Protein AF-A0A7C8F103-F1 (afdb_monomer_lite)

Structure (mmCIF, N/CA/C/O backbone):
data_AF-A0A7C8F103-F1
#
_entry.id   AF-A0A7C8F103-F1
#
loop_
_atom_site.group_PDB
_atom_site.id
_atom_site.type_symbol
_atom_site.label_atom_id
_atom_site.label_alt_id
_atom_site.label_comp_id
_atom_site.label_asym_id
_atom_site.label_entity_id
_atom_site.label_seq_id
_atom_site.pdbx_PDB_ins_code
_atom_site.Cartn_x
_atom_site.Cartn_y
_atom_site.Cartn_z
_atom_site.occupancy
_atom_site.B_iso_or_equiv
_atom_site.auth_seq_id
_atom_site.auth_comp_id
_atom_site.auth_asym_id
_atom_site.auth_atom_id
_atom_site.pdbx_PDB_model_num
ATOM 1 N N . MET A 1 1 ? -1.851 3.295 21.409 1.00 73.25 1 MET A N 1
ATOM 2 C CA . MET A 1 1 ? -2.531 2.144 20.773 1.00 73.25 1 MET A CA 1
ATOM 3 C C . MET A 1 1 ? -3.755 2.674 20.043 1.00 73.25 1 MET A C 1
ATOM 5 O O . MET A 1 1 ? -4.503 3.421 20.662 1.00 73.25 1 MET A O 1
ATOM 9 N N . MET A 1 2 ? -3.914 2.408 18.741 1.00 84.25 2 MET A N 1
ATOM 10 C CA . MET A 1 2 ? -5.049 2.960 17.984 1.00 84.25 2 MET A CA 1
ATOM 11 C C . MET A 1 2 ? -6.386 2.381 18.475 1.00 84.25 2 MET A C 1
ATOM 13 O O . MET A 1 2 ? -6.431 1.205 18.848 1.00 84.25 2 MET A O 1
ATOM 17 N N . PRO A 1 3 ? -7.480 3.163 18.435 1.00 95.31 3 PRO A N 1
ATOM 18 C CA . PRO A 1 3 ? -8.823 2.641 18.663 1.00 95.31 3 PRO A CA 1
ATOM 19 C C . PRO A 1 3 ? -9.135 1.480 17.707 1.00 95.31 3 PRO A C 1
ATOM 21 O O . PRO A 1 3 ? -8.774 1.531 16.529 1.00 95.31 3 PRO A O 1
ATOM 24 N N . LYS A 1 4 ? -9.831 0.441 18.193 1.00 93.69 4 LYS A N 1
ATOM 25 C CA . LYS A 1 4 ? -10.111 -0.788 17.417 1.00 93.69 4 LYS A CA 1
ATOM 26 C C . LYS A 1 4 ? -10.748 -0.504 16.053 1.00 93.69 4 LYS A C 1
ATOM 28 O O . LYS A 1 4 ? -10.330 -1.088 15.059 1.00 93.69 4 LYS A O 1
ATOM 33 N N . GLN A 1 5 ? -11.701 0.424 16.010 1.00 93.56 5 GLN A N 1
ATOM 34 C CA . GLN A 1 5 ? -12.405 0.806 14.786 1.00 93.56 5 GLN A CA 1
ATOM 35 C C . GLN A 1 5 ? -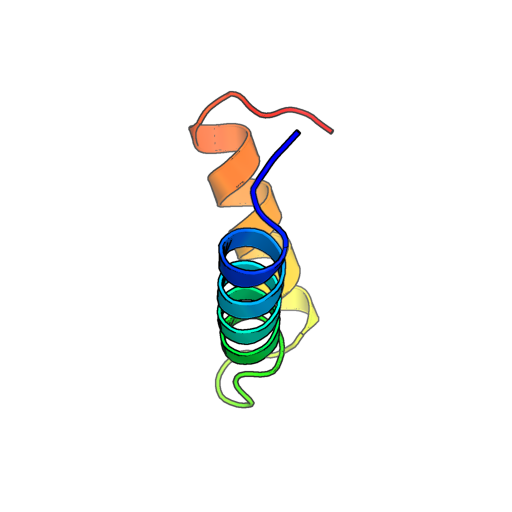11.466 1.426 13.743 1.00 93.56 5 GLN A C 1
ATOM 37 O O . GLN A 1 5 ? -11.535 1.077 12.571 1.00 93.56 5 GLN A O 1
ATOM 42 N N . VAL A 1 6 ? -10.540 2.291 14.169 1.00 93.81 6 VAL A N 1
ATOM 43 C CA . VAL A 1 6 ? -9.559 2.921 13.269 1.00 93.81 6 VAL A CA 1
ATOM 44 C C . VAL A 1 6 ? -8.626 1.868 12.677 1.00 93.81 6 VAL A C 1
ATOM 46 O O . VAL A 1 6 ? -8.362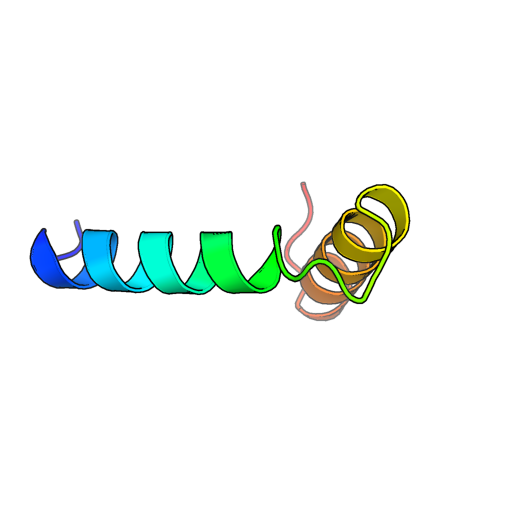 1.882 11.478 1.00 93.81 6 VAL A O 1
ATOM 49 N N . ASN A 1 7 ? -8.180 0.913 13.498 1.00 94.12 7 ASN A N 1
ATOM 50 C CA . ASN A 1 7 ? -7.314 -0.168 13.038 1.00 94.12 7 ASN A CA 1
ATOM 51 C C . ASN A 1 7 ? -8.017 -1.069 12.003 1.00 94.12 7 ASN A C 1
ATOM 53 O O . ASN A 1 7 ? -7.433 -1.413 10.980 1.00 94.12 7 ASN A O 1
ATOM 57 N N . GLN A 1 8 ? -9.291 -1.403 12.234 1.00 95.69 8 GLN A N 1
ATOM 58 C CA . GLN A 1 8 ? -10.092 -2.198 11.297 1.00 95.69 8 GLN A CA 1
ATOM 59 C C . GLN A 1 8 ? -10.322 -1.473 9.967 1.00 95.69 8 GLN A C 1
ATOM 61 O O . GLN A 1 8 ? -10.109 -2.065 8.910 1.00 95.69 8 GLN A O 1
ATOM 66 N N . SER A 1 9 ? -10.698 -0.191 10.003 1.00 95.31 9 SER A N 1
ATOM 67 C CA . SER A 1 9 ? -10.890 0.604 8.785 1.00 95.31 9 SER A CA 1
ATOM 68 C C . SER A 1 9 ? -9.592 0.746 7.988 1.00 95.31 9 SER A C 1
ATOM 70 O O . SER A 1 9 ? -9.602 0.608 6.766 1.00 95.31 9 SER A O 1
ATOM 72 N N . PHE A 1 10 ? -8.463 0.964 8.670 1.00 94.12 10 PHE A N 1
ATOM 73 C CA . PHE A 1 10 ? -7.157 1.042 8.018 1.00 94.12 10 PHE A CA 1
ATOM 74 C C . PHE A 1 10 ? -6.747 -0.293 7.384 1.00 94.12 10 PHE A C 1
ATOM 76 O O . PHE A 1 10 ? -6.272 -0.307 6.250 1.00 94.12 10 PHE A O 1
ATOM 83 N N . ALA A 1 11 ? -6.969 -1.415 8.075 1.00 94.69 11 ALA A N 1
ATOM 84 C CA . ALA A 1 11 ? -6.706 -2.743 7.526 1.00 94.69 11 ALA A CA 1
ATOM 85 C C . ALA A 1 11 ? -7.548 -3.017 6.269 1.00 94.69 11 ALA A C 1
ATOM 87 O O . ALA A 1 11 ? -7.012 -3.482 5.267 1.00 94.69 11 ALA A O 1
ATOM 88 N N 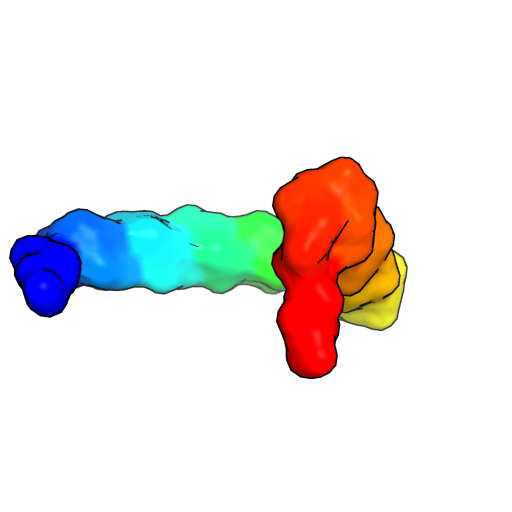. GLY A 1 12 ? -8.839 -2.664 6.286 1.00 96.12 12 GLY A N 1
ATOM 89 C CA . GLY A 1 12 ? -9.717 -2.802 5.120 1.00 96.12 12 GLY A CA 1
ATOM 90 C C . GLY A 1 12 ? -9.238 -1.980 3.922 1.00 96.12 12 GLY A C 1
ATOM 91 O O . GLY A 1 12 ? -9.139 -2.505 2.815 1.00 96.12 12 GLY A O 1
ATOM 92 N N . PHE A 1 13 ? -8.864 -0.719 4.155 1.00 94.62 13 PHE A N 1
ATOM 93 C CA . PHE A 1 13 ? -8.275 0.130 3.119 1.00 94.62 13 PHE A CA 1
ATOM 94 C C . PHE A 1 13 ? -6.975 -0.463 2.560 1.00 94.62 13 PHE A C 1
ATOM 96 O O . PHE A 1 13 ? -6.831 -0.596 1.346 1.00 94.62 13 PHE A O 1
ATOM 103 N N . ARG A 1 14 ? -6.040 -0.861 3.433 1.00 93.88 14 ARG A N 1
ATOM 104 C CA . ARG A 1 14 ? -4.758 -1.445 3.019 1.00 93.88 14 ARG A CA 1
ATOM 105 C C . ARG A 1 14 ? -4.965 -2.692 2.162 1.00 93.88 14 ARG A C 1
ATOM 107 O O . ARG A 1 14 ? -4.316 -2.809 1.128 1.00 93.88 14 ARG A O 1
ATOM 114 N N . ASN A 1 15 ? -5.867 -3.583 2.565 1.00 94.31 15 ASN A N 1
ATOM 115 C CA . ASN A 1 15 ? -6.161 -4.802 1.815 1.00 94.31 15 ASN A CA 1
ATOM 116 C C . ASN A 1 15 ? -6.752 -4.477 0.439 1.00 94.31 15 ASN A C 1
ATOM 118 O O . ASN A 1 15 ? -6.292 -5.029 -0.548 1.00 94.31 15 ASN A O 1
ATOM 122 N N . ALA A 1 16 ? -7.679 -3.518 0.338 1.00 94.12 16 ALA A N 1
ATOM 123 C CA . ALA A 1 16 ? -8.229 -3.098 -0.954 1.00 94.12 16 ALA A CA 1
ATOM 124 C C . ALA A 1 16 ? -7.165 -2.505 -1.900 1.00 94.12 16 ALA A C 1
ATOM 126 O O . ALA A 1 16 ? -7.237 -2.695 -3.111 1.00 94.12 16 ALA A O 1
ATOM 127 N N . VAL A 1 17 ? -6.166 -1.798 -1.358 1.00 92.50 17 VAL A N 1
ATOM 128 C CA . VAL A 1 17 ? -5.044 -1.252 -2.141 1.00 92.50 17 VAL A CA 1
ATOM 129 C C . VAL A 1 17 ? -4.062 -2.346 -2.569 1.00 92.50 17 VAL A C 1
ATOM 131 O O . VAL A 1 17 ? -3.520 -2.266 -3.668 1.00 92.50 17 VAL A O 1
ATOM 134 N N . VAL A 1 18 ? -3.814 -3.354 -1.729 1.00 92.81 18 VAL A N 1
ATOM 135 C CA . VAL A 1 18 ? -2.911 -4.477 -2.045 1.00 92.81 18 VAL A CA 1
ATOM 136 C C . VAL A 1 18 ? -3.564 -5.445 -3.038 1.00 92.81 18 VAL A C 1
ATOM 138 O O . VAL A 1 18 ? -2.947 -5.804 -4.037 1.00 92.81 18 VAL A O 1
ATOM 141 N N . ASP A 1 19 ? -4.827 -5.798 -2.807 1.00 92.81 19 ASP A N 1
ATOM 142 C CA . ASP A 1 19 ? -5.593 -6.796 -3.561 1.00 92.81 19 ASP A CA 1
ATOM 143 C C . ASP A 1 19 ? -6.491 -6.134 -4.623 1.00 92.81 19 ASP A C 1
ATOM 145 O O . ASP A 1 19 ? -7.653 -6.490 -4.810 1.00 92.81 19 ASP A O 1
ATOM 149 N N . ASN A 1 20 ? -5.958 -5.124 -5.318 1.00 88.44 20 ASN A N 1
ATOM 150 C CA . ASN A 1 20 ? -6.737 -4.274 -6.225 1.00 88.44 20 ASN A CA 1
ATOM 151 C C . ASN A 1 20 ? -7.077 -4.928 -7.584 1.00 88.44 20 ASN A C 1
ATOM 153 O O . ASN A 1 20 ? -7.926 -4.411 -8.304 1.00 88.44 20 ASN A O 1
ATOM 157 N N . GLY A 1 21 ? -6.416 -6.030 -7.963 1.00 92.56 21 GLY A N 1
ATOM 158 C CA . GLY A 1 21 ? -6.640 -6.755 -9.226 1.00 92.56 21 GLY A CA 1
ATOM 159 C C . GLY A 1 21 ? -6.268 -6.003 -10.518 1.00 92.56 21 GLY A C 1
ATOM 160 O O . GLY A 1 21 ? -6.399 -6.567 -11.601 1.00 92.56 21 GLY A O 1
ATOM 161 N N . ILE A 1 22 ? -5.805 -4.754 -10.418 1.00 95.12 22 ILE A N 1
ATOM 162 C CA . ILE A 1 22 ? -5.419 -3.877 -11.535 1.00 95.12 22 ILE A CA 1
ATOM 163 C C . ILE A 1 22 ? -3.909 -3.966 -11.782 1.00 95.12 22 ILE A C 1
ATOM 165 O O . ILE A 1 22 ? -3.463 -4.025 -12.925 1.00 95.12 22 ILE A O 1
ATOM 169 N N . ILE A 1 23 ? -3.122 -3.964 -10.705 1.00 95.56 23 ILE A N 1
ATOM 170 C CA . ILE A 1 23 ? -1.660 -4.029 -10.725 1.00 95.56 23 ILE A CA 1
ATOM 171 C C . ILE A 1 23 ? -1.240 -5.409 -10.223 1.00 95.56 23 ILE A C 1
ATOM 173 O O . ILE A 1 23 ? -1.783 -5.904 -9.234 1.00 95.56 23 ILE A O 1
ATOM 177 N N . ASP A 1 24 ? -0.255 -6.033 -10.873 1.00 95.25 24 ASP A N 1
ATOM 178 C CA . ASP A 1 24 ? 0.239 -7.328 -10.417 1.00 95.25 24 ASP A CA 1
ATOM 179 C C . ASP A 1 24 ? 0.801 -7.239 -8.977 1.00 95.25 24 ASP A C 1
ATOM 181 O O . ASP A 1 24 ? 1.330 -6.195 -8.568 1.00 95.25 24 ASP A O 1
ATOM 185 N N . PRO A 1 25 ? 0.709 -8.318 -8.177 1.00 94.12 25 PRO A N 1
ATOM 186 C CA . PRO A 1 25 ? 1.082 -8.268 -6.762 1.00 94.12 25 PRO A CA 1
ATOM 187 C C . PRO A 1 25 ? 2.536 -7.846 -6.521 1.00 94.12 25 PRO A C 1
ATOM 189 O O . PRO A 1 25 ? 2.837 -7.157 -5.545 1.00 94.12 25 PRO A O 1
ATOM 192 N N . LYS A 1 26 ? 3.448 -8.227 -7.424 1.00 94.44 26 LYS A N 1
ATOM 193 C CA . LYS A 1 26 ? 4.870 -7.899 -7.305 1.00 94.44 26 LYS A CA 1
ATOM 194 C C . LYS A 1 26 ? 5.099 -6.408 -7.537 1.00 94.44 26 LYS A C 1
ATOM 196 O O . LYS A 1 26 ? 5.809 -5.779 -6.754 1.00 94.44 26 LYS A O 1
ATOM 201 N N . THR A 1 27 ? 4.483 -5.828 -8.561 1.00 95.69 27 THR A N 1
ATOM 202 C CA . THR A 1 27 ? 4.557 -4.387 -8.826 1.00 95.69 27 THR A CA 1
ATOM 203 C C . THR A 1 27 ? 3.917 -3.584 -7.699 1.00 95.69 27 THR A C 1
ATOM 205 O O . THR A 1 27 ? 4.513 -2.614 -7.234 1.00 95.69 27 THR A O 1
ATOM 208 N N . THR A 1 28 ? 2.770 -4.026 -7.176 1.00 96.00 28 THR A N 1
ATOM 209 C CA . THR A 1 28 ? 2.127 -3.397 -6.009 1.00 96.00 28 THR A CA 1
ATOM 210 C C . THR A 1 28 ? 3.065 -3.370 -4.797 1.00 96.00 28 THR A C 1
ATOM 212 O O . THR A 1 28 ? 3.224 -2.326 -4.162 1.00 96.00 28 THR A O 1
ATOM 215 N N . PHE A 1 29 ? 3.755 -4.477 -4.512 1.00 93.88 29 PHE A N 1
ATOM 216 C CA . PHE A 1 29 ? 4.756 -4.541 -3.444 1.00 93.88 29 PHE A CA 1
ATOM 217 C C . PHE A 1 29 ? 5.937 -3.586 -3.680 1.00 93.88 29 PHE A C 1
ATOM 219 O O . PHE A 1 29 ? 6.328 -2.848 -2.775 1.00 93.88 29 PHE A O 1
ATOM 226 N N . MET A 1 30 ? 6.476 -3.542 -4.902 1.00 95.56 30 MET A N 1
ATOM 227 C CA . MET A 1 30 ? 7.586 -2.646 -5.251 1.00 95.56 30 MET A CA 1
ATOM 228 C C . MET A 1 30 ? 7.208 -1.168 -5.097 1.00 95.56 30 MET A C 1
ATOM 230 O O . MET A 1 30 ? 8.014 -0.388 -4.595 1.00 95.56 30 MET A O 1
ATOM 234 N N . ILE A 1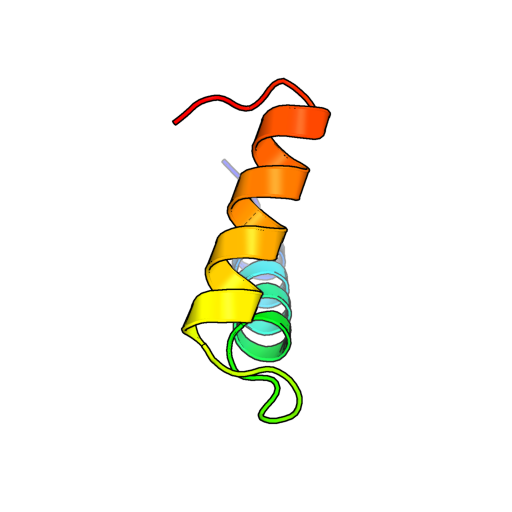 31 ? 5.982 -0.782 -5.469 1.00 94.44 31 ILE A N 1
ATOM 235 C CA . ILE A 1 31 ? 5.471 0.584 -5.268 1.00 94.44 31 ILE A CA 1
ATOM 236 C C . ILE A 1 31 ? 5.405 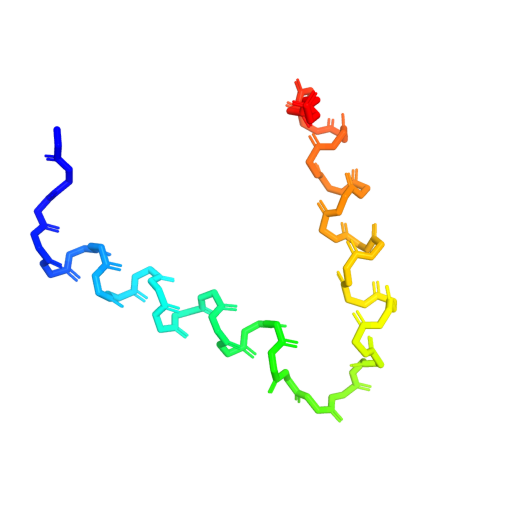0.913 -3.776 1.00 94.44 31 ILE A C 1
ATOM 238 O O . ILE A 1 31 ? 5.849 1.984 -3.372 1.00 94.44 31 ILE A O 1
ATOM 242 N N . GLN A 1 32 ? 4.895 -0.002 -2.949 1.00 93.06 32 GLN A N 1
ATOM 243 C CA . GLN A 1 32 ? 4.827 0.207 -1.500 1.00 93.06 32 GLN A CA 1
ATOM 244 C C . GLN A 1 32 ? 6.217 0.360 -0.880 1.00 93.06 32 GLN A C 1
ATOM 246 O O . GLN A 1 32 ? 6.421 1.264 -0.072 1.00 93.06 32 GLN A O 1
ATOM 251 N N . MET A 1 33 ? 7.183 -0.468 -1.288 1.00 93.50 33 MET A N 1
ATOM 252 C CA . MET A 1 33 ? 8.574 -0.325 -0.854 1.00 93.50 33 MET A CA 1
ATOM 253 C C . MET A 1 33 ? 9.183 1.001 -1.315 1.00 93.50 33 MET A C 1
ATOM 255 O O . MET A 1 33 ? 9.785 1.706 -0.511 1.00 93.50 33 MET A O 1
ATOM 259 N N . GLY A 1 34 ? 9.001 1.369 -2.585 1.00 95.12 34 GLY A N 1
ATOM 260 C CA . GLY A 1 34 ? 9.478 2.639 -3.130 1.00 95.12 34 GLY A CA 1
ATOM 261 C C . GLY A 1 34 ? 8.898 3.843 -2.390 1.00 95.12 34 GLY A C 1
ATOM 262 O O . GLY A 1 34 ? 9.638 4.749 -2.017 1.00 95.12 34 GLY A O 1
ATOM 263 N N . ALA A 1 35 ? 7.593 3.821 -2.110 1.00 94.31 35 ALA A N 1
ATOM 264 C CA . ALA A 1 35 ? 6.910 4.858 -1.348 1.00 94.31 35 ALA A CA 1
ATOM 265 C C . ALA A 1 35 ? 7.423 4.939 0.096 1.00 94.31 35 ALA A C 1
ATOM 267 O O . ALA A 1 35 ? 7.696 6.038 0.571 1.00 94.31 35 ALA A O 1
ATOM 268 N N . ALA A 1 36 ? 7.605 3.797 0.770 1.00 94.31 36 ALA A N 1
ATOM 269 C CA . ALA A 1 36 ? 8.164 3.738 2.120 1.00 94.31 36 ALA A CA 1
ATOM 270 C C . ALA A 1 36 ? 9.576 4.346 2.167 1.00 94.31 36 ALA A C 1
ATOM 272 O O . ALA A 1 36 ? 9.831 5.240 2.971 1.00 94.31 36 ALA A O 1
ATOM 273 N N . MET A 1 37 ? 10.455 3.952 1.241 1.00 95.50 37 MET A N 1
ATOM 274 C CA . MET A 1 37 ? 11.808 4.507 1.139 1.00 95.50 37 MET A CA 1
ATOM 275 C C . MET A 1 37 ? 11.802 6.008 0.824 1.00 95.50 37 MET A C 1
ATOM 277 O O . MET A 1 37 ? 12.574 6.756 1.419 1.00 95.50 37 MET A O 1
ATOM 281 N N . ALA A 1 38 ? 10.914 6.473 -0.062 1.00 96.06 38 ALA A N 1
ATOM 282 C CA . ALA A 1 38 ? 10.805 7.888 -0.419 1.00 96.06 38 ALA A CA 1
ATOM 283 C C . ALA A 1 38 ? 10.415 8.775 0.776 1.00 96.06 38 ALA A C 1
ATOM 285 O O . ALA A 1 38 ? 10.842 9.926 0.848 1.00 96.06 38 ALA A O 1
ATOM 286 N N . VAL A 1 39 ? 9.649 8.236 1.731 1.00 95.94 39 VAL A N 1
ATOM 287 C CA . VAL A 1 39 ? 9.309 8.925 2.989 1.00 95.94 39 VAL A CA 1
ATOM 288 C C . VAL A 1 39 ? 10.265 8.592 4.142 1.00 95.94 39 VAL A C 1
ATOM 290 O O . VAL A 1 39 ? 9.967 8.897 5.295 1.00 95.94 39 VAL A O 1
ATOM 293 N N . GLY A 1 40 ? 11.414 7.970 3.858 1.00 93.75 40 GLY A N 1
ATOM 294 C CA . GLY A 1 40 ? 12.443 7.646 4.852 1.00 93.75 40 GLY A CA 1
ATOM 295 C C . GLY A 1 40 ? 12.092 6.480 5.782 1.00 93.75 40 GLY A C 1
ATOM 296 O O . GLY A 1 40 ? 12.749 6.290 6.804 1.00 93.75 40 GLY A O 1
ATOM 297 N N . CYS A 1 41 ? 11.067 5.697 5.449 1.00 88.12 41 CYS A N 1
ATOM 298 C CA . CYS A 1 41 ? 10.704 4.482 6.163 1.00 88.12 41 CYS A CA 1
ATOM 299 C C . CYS A 1 41 ? 11.490 3.306 5.563 1.00 88.12 41 CYS A C 1
ATOM 301 O O . CYS A 1 41 ? 11.105 2.736 4.540 1.00 88.12 41 CYS 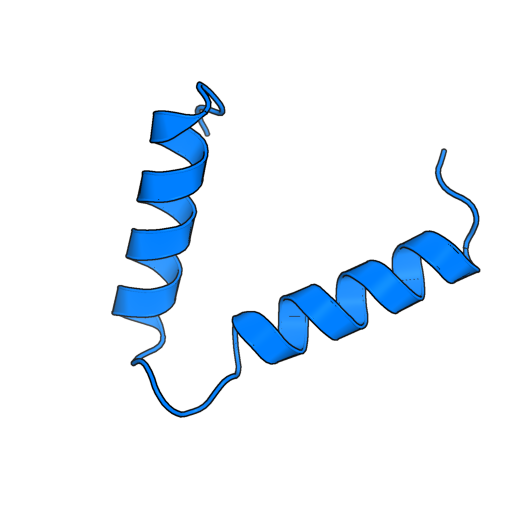A O 1
ATOM 303 N N . TYR A 1 42 ? 12.636 3.000 6.174 1.00 80.44 42 TYR A N 1
ATOM 304 C CA . TYR A 1 42 ? 13.463 1.848 5.816 1.00 80.44 42 TYR A CA 1
ATOM 305 C C . TYR A 1 42 ? 12.928 0.574 6.492 1.00 80.44 42 TYR A C 1
ATOM 307 O O . TYR A 1 42 ? 12.424 0.669 7.615 1.00 80.44 42 TYR A O 1
ATOM 315 N N . PRO A 1 43 ? 12.992 -0.588 5.816 1.00 58.56 43 PRO A N 1
ATOM 316 C CA . PRO A 1 43 ? 12.642 -1.875 6.413 1.00 58.56 43 PRO A CA 1
ATOM 317 C C . PRO A 1 43 ? 13.554 -2.252 7.587 1.00 58.56 43 PRO A C 1
ATOM 319 O O . PRO A 1 43 ? 14.726 -1.810 7.603 1.00 58.56 43 PRO A O 1
#

pLDDT: mean 92.3, std 6.74, range [58.56, 96.12]

Radius of gyration: 12.39 Å; chains: 1; bounding box: 26×17×32 Å

Sequence (43 aa):
MMPKQVNQSFAGFRNAVVDNGIIDPKTTFMIQMGAAMAVGCYP

Foldseek 3Di:
DDDPVVVVVVVVVVCCQQVVVPDDNVVSVVVVQVVCVVVVNDD

Secondary structure (DSSP, 8-state):
---HHHHHHHHHHHHHHHT-SSS-HHHHHHHHHHHHHHTT---